Protein AF-A0A699YWF4-F1 (afdb_monomer)

Mean predicted aligned error: 13.63 Å

Nearest PDB structures (foldseek):
  6ch2-assembly2_E  TM=2.702E-01  e=3.976E+00  Salmonella enterica subsp. enterica serovar Typhimurium str. LT2

Secondary structure (DSSP, 8-state):
-----HHHHHHHHHHHHHHHHHHHHHHHHHHHHHHHHHHHHHIIIIIHHHHHHHHHHHHHHHHHHTT-TTTTT-HHHHHHHHH-TT-HHHH---HHHHHHHHHHHHHHHHHHHHHHHHHHHHHHHHHHHHHHTTGGGGT---SSS---STTTTHHHHTTSSS---SS---

Radius of gyration: 25.81 Å; Cα contacts (8 Å, |Δi|>4): 89; chains: 1; bounding box: 52×41×84 Å

Solvent-accessible surface area (backbone atoms only — not comparable to full-atom values): 9844 Å² total; per-residue (Å²): 132,84,79,74,57,64,66,59,57,54,51,49,55,50,48,51,53,53,50,52,49,50,52,50,52,54,49,54,51,50,25,49,54,45,19,52,54,47,40,52,53,51,37,74,73,47,49,54,61,53,22,46,48,50,18,50,54,52,43,53,49,54,32,62,79,66,72,37,45,74,66,42,67,34,69,67,38,61,55,49,38,71,78,45,75,81,48,41,80,81,56,33,83,35,68,69,58,36,54,48,48,51,51,43,31,52,50,32,42,52,56,48,50,54,53,46,47,54,51,27,46,52,52,17,47,52,52,44,51,45,47,74,68,68,52,48,88,77,62,83,74,67,93,86,62,79,92,79,75,72,75,68,62,63,61,66,64,60,65,78,78,70,80,91,75,92,82,79,82,135

Organism: Haematococcus lacustris (NCBI:txid44745)

Foldseek 3Di:
DDPPDPVVVVVVVVVVVVVVVVLVVVLVVQLVVQLVVQLVVVCVPPLLLVLLLVLLVVLVVVCVVVVVQVQQVHPVLSVVCNVPVPCLVVSGPDPVSSVSSVVSSVVSSVVSSVVSSVVSSVVSNVVSVCVVVVVCVPPPPDPPDDDDPPPPPVVVPVVVPDDPPPPDDD

pLDDT: mean 77.03, std 21.23, range [34.75, 97.69]

Sequence (170 aa):
MPLLDRDSVYNFNRLQSAITELANSGYMESVKQLRETLLIQEWDMSNRHLAKRRAIAMFERYVAERDLVREVGGFAVLSALYEEPEALEELLPNDRMRMLCRSMTEECLNERRMQLYNSCNATAKEMATLTSSGMAGRVMQPLKQGVIGFALRGWGVLKSTFLPWAKFLP

Structure (mmCIF, N/CA/C/O backbone):
data_AF-A0A699YWF4-F1
#
_entry.id   AF-A0A699YWF4-F1
#
loop_
_atom_site.group_PDB
_atom_site.id
_atom_site.type_symbol
_atom_site.label_atom_id
_atom_site.label_alt_id
_atom_site.label_comp_id
_atom_site.label_asym_id
_atom_site.label_entity_id
_atom_site.label_seq_id
_atom_site.pdbx_PDB_ins_code
_atom_site.Cartn_x
_atom_site.Cartn_y
_atom_site.Cartn_z
_atom_site.occupancy
_atom_site.B_iso_or_equiv
_atom_site.auth_seq_id
_atom_site.auth_comp_id
_atom_site.auth_asym_id
_atom_site.auth_atom_id
_atom_site.pdbx_PDB_model_num
ATOM 1 N N . MET A 1 1 ? 31.688 18.352 -60.690 1.00 50.91 1 MET A N 1
ATOM 2 C CA . MET A 1 1 ? 31.122 18.332 -59.325 1.00 50.91 1 MET A CA 1
ATOM 3 C C . MET A 1 1 ? 30.159 17.164 -59.250 1.00 50.91 1 MET A C 1
ATOM 5 O O . MET A 1 1 ? 29.180 17.202 -59.987 1.00 50.91 1 MET A O 1
ATOM 9 N N . PRO A 1 2 ? 30.447 16.105 -58.479 1.00 50.03 2 PRO A N 1
ATOM 10 C CA . PRO A 1 2 ? 29.506 15.006 -58.357 1.00 50.03 2 PRO A CA 1
ATOM 11 C C . PRO A 1 2 ? 28.302 15.508 -57.556 1.00 50.03 2 PRO A C 1
ATOM 13 O O . PRO A 1 2 ? 28.459 16.073 -56.473 1.00 50.03 2 PRO A O 1
ATOM 16 N N . LEU A 1 3 ? 27.110 15.359 -58.134 1.00 54.66 3 LEU A N 1
ATOM 17 C CA . LEU A 1 3 ? 25.838 15.516 -57.442 1.00 54.66 3 LEU A CA 1
ATOM 18 C C . LEU A 1 3 ? 25.808 14.437 -56.361 1.00 54.66 3 LEU A C 1
ATOM 20 O O . LEU A 1 3 ? 25.513 13.282 -56.650 1.00 54.66 3 LEU A O 1
ATOM 24 N N . LEU A 1 4 ? 26.214 14.798 -55.141 1.00 56.34 4 LEU A N 1
ATOM 25 C CA . LEU A 1 4 ? 26.005 13.949 -53.979 1.00 56.34 4 LEU A CA 1
ATOM 26 C C . LEU A 1 4 ? 24.505 13.693 -53.889 1.00 56.34 4 LEU A C 1
ATOM 28 O O . LEU A 1 4 ? 23.699 14.606 -53.706 1.00 56.34 4 LEU A O 1
ATOM 32 N N . ASP A 1 5 ? 24.198 12.433 -54.139 1.00 58.47 5 ASP A N 1
ATOM 33 C CA . ASP A 1 5 ? 22.901 11.815 -54.281 1.00 58.47 5 ASP A CA 1
ATOM 34 C C . ASP A 1 5 ? 21.995 12.218 -53.109 1.00 58.47 5 ASP A C 1
ATOM 36 O O . ASP A 1 5 ? 22.132 11.706 -51.995 1.00 58.47 5 ASP A O 1
ATOM 40 N N . ARG A 1 6 ? 21.119 13.212 -53.322 1.00 56.22 6 ARG A N 1
ATOM 41 C CA . ARG A 1 6 ? 20.211 13.739 -52.284 1.00 56.22 6 ARG A CA 1
ATOM 42 C C . ARG A 1 6 ? 19.344 12.626 -51.692 1.00 56.22 6 ARG A C 1
ATOM 44 O O . ARG A 1 6 ? 19.020 12.677 -50.505 1.00 56.22 6 ARG A O 1
ATOM 51 N N . ASP A 1 7 ? 19.058 11.600 -52.484 1.00 58.66 7 ASP A N 1
ATOM 52 C CA . ASP A 1 7 ? 18.281 10.437 -52.076 1.00 58.66 7 ASP A CA 1
ATOM 53 C C . ASP A 1 7 ? 19.037 9.584 -51.041 1.00 58.66 7 ASP A C 1
ATOM 55 O O . ASP A 1 7 ? 18.427 9.055 -50.110 1.00 58.66 7 ASP A O 1
ATOM 59 N N . SER A 1 8 ? 20.373 9.529 -51.100 1.00 60.50 8 SER A N 1
ATOM 60 C CA . SER A 1 8 ? 21.198 8.819 -50.108 1.00 60.50 8 SER A CA 1
ATOM 61 C C . SER A 1 8 ? 21.149 9.468 -48.715 1.00 60.50 8 SER A C 1
ATOM 63 O O . SER A 1 8 ? 21.047 8.769 -47.705 1.00 60.50 8 SER A O 1
ATOM 65 N N . VAL A 1 9 ? 21.130 10.805 -48.650 1.00 61.88 9 VAL A N 1
ATOM 66 C CA . VAL A 1 9 ? 21.054 11.569 -47.392 1.00 61.88 9 VAL A CA 1
ATOM 67 C C . VAL A 1 9 ? 19.662 11.446 -46.762 1.00 61.88 9 VAL A C 1
ATOM 69 O O . VAL A 1 9 ? 19.542 11.246 -45.552 1.00 61.88 9 VAL A O 1
ATOM 72 N N . TYR A 1 10 ? 18.598 11.494 -47.572 1.00 65.00 10 TYR A N 1
ATOM 73 C CA . TYR A 1 10 ? 17.225 11.264 -47.103 1.00 65.00 10 TYR A CA 1
ATOM 74 C C . TYR A 1 10 ? 17.010 9.835 -46.583 1.00 65.00 10 TYR A C 1
ATOM 76 O O . TYR A 1 10 ? 16.372 9.648 -45.542 1.00 65.00 10 TYR A O 1
ATOM 84 N N . ASN A 1 11 ? 17.568 8.833 -47.266 1.00 66.69 11 ASN A N 1
ATOM 85 C CA . ASN A 1 11 ? 17.480 7.435 -46.846 1.00 66.69 11 ASN A CA 1
ATOM 86 C C . ASN A 1 11 ? 18.264 7.163 -45.554 1.00 66.69 11 ASN A C 1
ATOM 88 O O . ASN A 1 11 ? 17.773 6.435 -44.692 1.00 66.69 11 ASN A O 1
ATOM 92 N N . PHE A 1 12 ? 19.424 7.799 -45.368 1.00 68.44 12 PHE A N 1
ATOM 93 C CA . PHE A 1 12 ? 20.198 7.696 -44.130 1.00 68.44 12 PHE A CA 1
ATOM 94 C C . PHE A 1 12 ? 19.463 8.310 -42.931 1.00 68.44 12 PHE A C 1
ATOM 96 O O . PHE A 1 12 ? 19.362 7.673 -41.885 1.00 68.44 12 PHE A O 1
ATOM 103 N N . ASN A 1 13 ? 18.858 9.491 -43.097 1.00 69.88 13 ASN A N 1
ATOM 104 C CA . ASN A 1 13 ? 18.078 10.135 -42.034 1.00 69.88 13 ASN A CA 1
ATOM 105 C C . ASN A 1 13 ? 16.839 9.312 -41.633 1.00 69.88 13 ASN A C 1
ATOM 107 O O . ASN A 1 13 ? 16.511 9.222 -40.450 1.00 69.88 13 ASN A O 1
ATOM 111 N N . ARG A 1 14 ? 16.167 8.661 -42.595 1.00 65.19 14 ARG A N 1
ATOM 112 C CA . ARG A 1 14 ? 15.056 7.735 -42.305 1.00 65.19 14 ARG A CA 1
ATOM 113 C C . ARG A 1 14 ? 15.513 6.488 -41.555 1.00 65.19 14 ARG A C 1
ATOM 115 O O . ARG A 1 14 ? 14.851 6.087 -40.602 1.00 65.19 14 ARG A O 1
ATOM 122 N N . LEU A 1 15 ? 16.638 5.900 -41.956 1.00 61.78 15 LEU A N 1
ATOM 123 C CA . LEU A 1 15 ? 17.235 4.751 -41.271 1.00 61.78 15 LEU A CA 1
ATOM 124 C C . LEU A 1 15 ? 17.638 5.098 -39.839 1.00 61.78 15 LEU A C 1
ATOM 126 O O . LEU A 1 15 ? 17.304 4.357 -38.921 1.00 61.78 15 LEU A O 1
ATOM 130 N N . GLN A 1 16 ? 18.290 6.243 -39.636 1.00 63.62 16 GLN A N 1
ATOM 131 C CA . GLN A 1 16 ? 18.624 6.731 -38.301 1.00 63.62 16 GLN A CA 1
ATOM 132 C C . GLN A 1 16 ? 17.369 6.919 -37.446 1.00 63.62 16 GLN A C 1
ATOM 134 O O . GLN A 1 16 ? 17.326 6.405 -36.334 1.00 63.62 16 GLN A O 1
ATOM 139 N N . SER A 1 17 ? 16.325 7.560 -37.982 1.00 68.25 17 SER A N 1
ATOM 140 C CA . SER A 1 17 ? 15.053 7.735 -37.271 1.00 68.25 17 SER A CA 1
ATOM 141 C C . SER A 1 17 ? 14.414 6.399 -36.883 1.00 68.25 17 SER A C 1
ATOM 143 O O . SER A 1 17 ? 14.012 6.237 -35.735 1.00 68.25 17 SER A O 1
ATOM 145 N N . ALA A 1 18 ? 14.363 5.426 -37.797 1.00 57.94 18 ALA A N 1
ATOM 146 C CA . ALA A 1 18 ? 13.779 4.108 -37.541 1.00 57.94 18 ALA A CA 1
ATOM 147 C C . ALA A 1 18 ? 14.595 3.286 -36.528 1.00 57.94 18 ALA A C 1
ATOM 149 O O . ALA A 1 18 ? 14.030 2.597 -35.681 1.00 57.94 18 ALA A O 1
ATOM 150 N N . ILE A 1 19 ? 15.928 3.376 -36.575 1.00 58.59 19 ILE A N 1
ATOM 151 C CA . ILE A 1 19 ? 16.818 2.716 -35.611 1.00 58.59 19 ILE A CA 1
ATOM 152 C C . ILE A 1 19 ? 16.668 3.349 -34.224 1.00 58.59 19 ILE A C 1
ATOM 154 O O . ILE A 1 19 ? 16.583 2.629 -33.231 1.00 58.59 19 ILE A O 1
ATOM 158 N N . THR A 1 20 ? 16.604 4.680 -34.139 1.00 69.88 20 THR A N 1
ATOM 159 C CA . THR A 1 20 ? 16.355 5.388 -32.877 1.00 69.88 20 THR A CA 1
ATOM 160 C C . THR A 1 20 ? 14.975 5.053 -32.316 1.00 69.88 20 THR A C 1
ATOM 162 O O . THR A 1 20 ? 14.847 4.81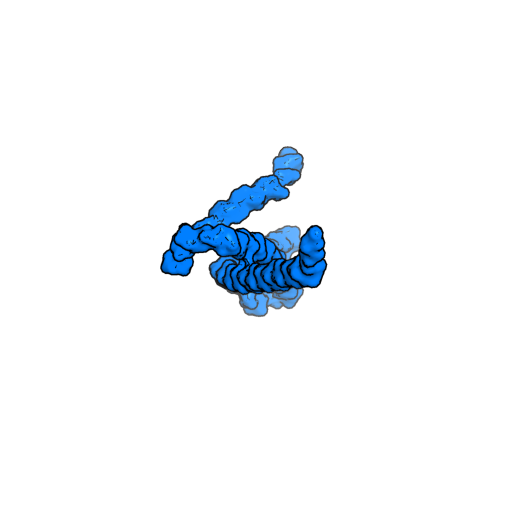5 -31.119 1.00 69.88 20 THR A O 1
ATOM 165 N N . GLU A 1 21 ? 13.950 4.968 -33.162 1.00 68.12 21 GLU A N 1
ATOM 166 C CA . GLU A 1 21 ? 12.600 4.570 -32.762 1.00 68.12 21 GLU A CA 1
ATOM 167 C C . GLU A 1 21 ? 12.560 3.126 -32.241 1.00 68.12 21 GLU A C 1
ATOM 169 O O . GLU A 1 21 ? 12.022 2.876 -31.162 1.00 68.12 21 GLU A O 1
ATOM 174 N N . LEU A 1 22 ? 13.213 2.189 -32.934 1.00 59.94 22 LEU A N 1
ATOM 175 C CA . LEU A 1 22 ? 13.321 0.796 -32.503 1.00 59.94 22 LEU A CA 1
ATOM 176 C C . LEU A 1 22 ? 14.084 0.675 -31.175 1.00 59.94 22 LEU A C 1
ATOM 178 O O . LEU A 1 22 ? 13.613 0.008 -30.255 1.00 59.94 22 LEU A O 1
ATOM 182 N N . ALA A 1 23 ? 15.220 1.359 -31.034 1.00 66.19 23 ALA A N 1
ATOM 183 C CA . ALA A 1 23 ? 15.995 1.374 -29.795 1.00 66.19 23 ALA A CA 1
ATOM 184 C C . ALA A 1 23 ? 15.191 1.967 -28.625 1.00 66.19 23 ALA A C 1
ATOM 186 O O . ALA A 1 23 ? 15.191 1.409 -27.527 1.00 66.19 23 ALA A O 1
ATOM 187 N N . ASN A 1 24 ? 14.443 3.045 -28.873 1.00 75.44 24 ASN A N 1
ATOM 188 C CA . ASN A 1 24 ? 13.564 3.658 -27.881 1.00 75.44 24 ASN A CA 1
ATOM 189 C C . ASN A 1 24 ? 12.391 2.741 -27.507 1.00 75.44 24 ASN A C 1
ATOM 191 O O . ASN A 1 24 ? 12.051 2.648 -26.327 1.00 75.44 24 ASN A O 1
ATOM 195 N N . SER A 1 25 ? 11.805 2.022 -28.470 1.00 77.81 25 SER A N 1
ATOM 196 C CA . SER A 1 25 ? 10.740 1.048 -28.198 1.00 77.81 25 SER A CA 1
ATOM 197 C C . SER A 1 25 ? 11.237 -0.125 -27.348 1.00 77.81 25 SER A C 1
ATOM 199 O O . SER A 1 25 ? 10.585 -0.492 -26.371 1.00 77.81 25 SER A O 1
ATOM 201 N N . GLY A 1 26 ? 12.436 -0.644 -27.640 1.00 81.88 26 GLY A N 1
ATOM 202 C CA . GLY A 1 26 ? 13.062 -1.713 -26.862 1.00 81.88 26 GLY A CA 1
ATOM 203 C C . GLY A 1 26 ? 13.425 -1.257 -25.449 1.00 81.88 26 GLY A C 1
ATOM 204 O O . GLY A 1 26 ? 13.176 -1.970 -24.478 1.00 81.88 26 GLY A O 1
ATOM 205 N N . TYR A 1 27 ? 13.942 -0.033 -25.315 1.00 83.56 27 TYR A N 1
ATOM 206 C CA . TYR A 1 27 ? 14.223 0.578 -24.018 1.00 83.56 27 TYR A CA 1
ATOM 207 C C . TYR A 1 27 ? 12.950 0.722 -23.173 1.00 83.56 27 TYR A C 1
ATOM 209 O O . TYR A 1 27 ? 12.919 0.257 -22.034 1.00 83.56 27 TYR A O 1
ATOM 217 N N . MET A 1 28 ? 11.885 1.312 -23.718 1.00 86.81 28 MET A N 1
ATOM 218 C CA . MET A 1 28 ? 10.642 1.539 -22.972 1.00 86.81 28 MET A CA 1
ATOM 219 C C . MET A 1 28 ? 9.974 0.233 -22.537 1.00 86.81 28 MET A C 1
ATOM 221 O O . MET A 1 28 ? 9.486 0.146 -21.407 1.00 86.81 28 MET A O 1
ATOM 225 N N . GLU A 1 29 ? 10.003 -0.790 -23.390 1.00 86.88 29 GLU A N 1
ATOM 226 C CA . GLU A 1 29 ? 9.497 -2.118 -23.046 1.00 86.88 29 GLU A CA 1
ATOM 227 C C . GLU A 1 29 ? 10.346 -2.772 -21.943 1.00 86.88 29 GLU A C 1
ATOM 229 O O . GLU A 1 29 ? 9.802 -3.293 -20.969 1.00 86.88 29 GLU A O 1
ATOM 234 N N . SER A 1 30 ? 11.678 -2.649 -22.008 1.00 82.75 30 SER A N 1
ATOM 235 C CA . SER A 1 30 ? 12.571 -3.164 -20.960 1.00 82.75 30 SER A CA 1
ATOM 236 C C . SER A 1 30 ? 12.335 -2.492 -19.598 1.00 82.75 30 SER A C 1
ATOM 238 O O . SER A 1 30 ? 12.254 -3.168 -18.571 1.00 82.75 30 SER A O 1
ATOM 240 N N . VAL A 1 31 ? 12.131 -1.168 -19.577 1.00 88.69 31 VAL A N 1
ATOM 241 C CA . VAL A 1 31 ? 11.804 -0.410 -18.359 1.00 88.69 31 VAL A CA 1
ATOM 242 C C . VAL A 1 31 ? 10.466 -0.865 -17.784 1.00 88.69 31 VAL A C 1
ATOM 244 O O . VAL A 1 31 ? 10.338 -1.025 -16.570 1.00 88.69 31 VAL A O 1
ATOM 247 N N . LYS A 1 32 ? 9.463 -1.083 -18.640 1.00 90.75 32 LYS A N 1
ATOM 248 C CA . LYS A 1 32 ? 8.142 -1.552 -18.218 1.00 90.75 32 LYS A CA 1
ATOM 249 C C . LYS A 1 32 ? 8.229 -2.923 -17.542 1.00 90.75 32 LYS A C 1
ATOM 251 O O . LYS A 1 32 ? 7.741 -3.057 -16.421 1.00 90.75 32 LYS A O 1
ATOM 256 N N . GLN A 1 33 ? 8.897 -3.890 -18.171 1.00 87.81 33 GLN A N 1
ATOM 257 C CA . GLN A 1 33 ? 9.045 -5.251 -17.639 1.00 87.81 33 GLN A CA 1
ATOM 258 C C . GLN A 1 33 ? 9.824 -5.280 -16.316 1.00 87.81 33 GLN A C 1
ATOM 260 O O . GLN A 1 33 ? 9.408 -5.939 -15.358 1.00 87.81 33 GLN A O 1
ATOM 265 N N . LEU A 1 34 ? 10.923 -4.519 -16.228 1.00 87.50 34 LEU A N 1
ATOM 266 C CA . LEU A 1 34 ? 11.699 -4.382 -14.991 1.00 87.50 34 LEU A CA 1
ATOM 267 C C . LEU A 1 34 ? 10.855 -3.777 -13.868 1.00 87.5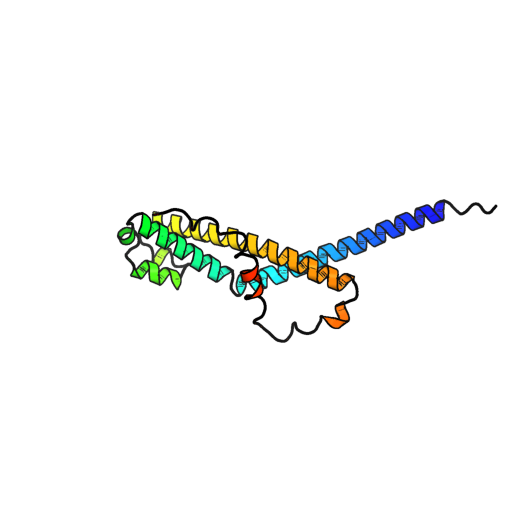0 34 LEU A C 1
ATOM 269 O O . LEU A 1 34 ? 10.846 -4.297 -12.754 1.00 87.50 34 LEU A O 1
ATOM 273 N N . ARG A 1 35 ? 10.103 -2.710 -14.158 1.00 93.50 35 ARG A N 1
ATOM 274 C CA . ARG A 1 35 ? 9.225 -2.070 -13.175 1.00 93.50 35 ARG A CA 1
ATOM 275 C C . ARG A 1 35 ? 8.147 -3.022 -12.673 1.00 93.50 35 ARG A C 1
ATOM 277 O O . ARG A 1 35 ? 7.916 -3.058 -11.472 1.00 93.50 35 ARG A O 1
ATOM 284 N N . GLU A 1 36 ? 7.474 -3.749 -13.562 1.00 92.75 36 GLU A N 1
ATOM 285 C CA . GLU A 1 36 ? 6.413 -4.693 -13.184 1.00 92.75 36 GLU A CA 1
ATOM 286 C C . GLU A 1 36 ? 6.958 -5.812 -12.292 1.00 92.75 36 GLU A C 1
ATOM 288 O O . GLU A 1 36 ? 6.375 -6.104 -11.249 1.00 92.75 36 GLU A O 1
ATOM 293 N N . THR A 1 37 ? 8.128 -6.355 -12.637 1.00 89.75 37 THR A N 1
ATOM 294 C CA . THR A 1 37 ? 8.802 -7.385 -11.835 1.00 89.75 37 THR A CA 1
ATOM 295 C C . THR A 1 37 ? 9.178 -6.863 -10.447 1.00 89.75 37 THR A C 1
ATOM 297 O O . THR A 1 37 ? 8.842 -7.490 -9.443 1.00 89.75 37 THR A O 1
ATOM 300 N N . LEU A 1 38 ? 9.828 -5.694 -10.378 1.00 89.25 38 LEU A N 1
ATOM 301 C CA . LEU A 1 38 ? 10.206 -5.060 -9.111 1.00 89.25 38 LEU A CA 1
ATOM 302 C C . LEU A 1 38 ? 8.979 -4.730 -8.259 1.00 89.25 38 LEU A C 1
ATOM 304 O O . LEU A 1 38 ? 8.994 -4.951 -7.053 1.00 89.25 38 LEU A O 1
ATOM 308 N N . LEU A 1 39 ? 7.913 -4.224 -8.882 1.00 92.00 39 LEU A N 1
ATOM 309 C CA . LEU A 1 39 ? 6.687 -3.858 -8.187 1.00 92.00 39 LEU A CA 1
ATOM 310 C C . LEU A 1 39 ? 6.042 -5.073 -7.521 1.00 92.00 39 LEU A C 1
ATOM 312 O O . LEU A 1 39 ? 5.677 -4.976 -6.357 1.00 92.00 39 LEU A O 1
ATOM 316 N N . ILE A 1 40 ? 5.911 -6.196 -8.235 1.00 92.38 40 ILE A N 1
ATOM 317 C CA . ILE A 1 40 ? 5.334 -7.431 -7.683 1.00 92.38 40 ILE A CA 1
ATOM 318 C C . ILE A 1 40 ? 6.185 -7.928 -6.510 1.00 92.38 40 ILE A C 1
ATOM 320 O O . ILE A 1 40 ? 5.666 -8.140 -5.416 1.00 92.38 40 ILE A O 1
ATOM 324 N N . GLN A 1 41 ? 7.502 -8.036 -6.710 1.00 91.25 41 GLN A N 1
ATOM 325 C CA . GLN A 1 41 ? 8.420 -8.539 -5.686 1.00 91.25 41 GLN A CA 1
ATOM 326 C C . GLN A 1 41 ? 8.408 -7.677 -4.419 1.00 91.25 41 GLN A C 1
ATOM 328 O O . GLN A 1 41 ? 8.216 -8.186 -3.317 1.00 91.25 41 GLN A O 1
ATOM 333 N N . GLU A 1 42 ? 8.580 -6.364 -4.557 1.00 90.25 42 GLU A N 1
ATOM 334 C CA . GLU A 1 42 ? 8.624 -5.454 -3.411 1.00 90.25 42 GLU A CA 1
ATOM 335 C C . GLU A 1 42 ? 7.264 -5.336 -2.712 1.00 90.25 42 GLU A C 1
ATOM 337 O O . GLU A 1 42 ? 7.198 -5.181 -1.484 1.00 90.25 42 GLU A O 1
ATOM 342 N N . TRP A 1 43 ? 6.167 -5.407 -3.471 1.00 93.94 43 TRP A N 1
ATOM 343 C CA . TRP A 1 43 ? 4.820 -5.344 -2.917 1.00 93.94 43 TRP A CA 1
ATOM 344 C C . TRP A 1 43 ? 4.528 -6.537 -2.010 1.00 93.94 43 TRP A C 1
ATOM 346 O O . TRP A 1 43 ? 4.127 -6.336 -0.858 1.00 93.94 43 TRP A O 1
ATOM 356 N N . ASP A 1 44 ? 4.788 -7.746 -2.506 1.00 89.75 44 ASP A N 1
ATOM 357 C CA . ASP A 1 44 ? 4.455 -8.989 -1.811 1.00 89.75 44 ASP A CA 1
ATOM 358 C C . ASP A 1 44 ? 5.406 -9.286 -0.644 1.00 89.75 44 ASP A C 1
ATOM 360 O O . ASP A 1 44 ? 4.981 -9.844 0.364 1.00 89.75 44 ASP A O 1
ATOM 364 N N . MET A 1 45 ? 6.669 -8.854 -0.721 1.00 87.62 45 MET A N 1
ATOM 365 C CA . MET A 1 45 ? 7.660 -9.145 0.322 1.00 87.62 45 MET A CA 1
ATOM 366 C C . MET A 1 45 ? 7.440 -8.379 1.630 1.00 87.62 45 MET A C 1
ATOM 368 O O . MET A 1 45 ? 7.683 -8.913 2.709 1.00 87.62 45 MET A O 1
ATOM 372 N N . SER A 1 46 ? 7.059 -7.101 1.570 1.00 88.69 46 SER A N 1
ATOM 373 C CA . SER A 1 46 ? 6.993 -6.280 2.791 1.00 88.69 46 SER A CA 1
ATOM 374 C C . SER A 1 46 ? 6.011 -5.121 2.719 1.00 88.69 46 SER A C 1
ATOM 376 O O . SER A 1 46 ? 5.338 -4.813 3.707 1.00 88.69 46 SER A O 1
ATOM 378 N N . ASN A 1 47 ? 5.890 -4.474 1.560 1.00 91.94 47 ASN A N 1
ATOM 379 C CA . ASN A 1 47 ? 5.158 -3.217 1.457 1.00 91.94 47 ASN A CA 1
ATOM 380 C C . ASN A 1 47 ? 3.658 -3.388 1.715 1.00 91.94 47 ASN A C 1
ATOM 382 O O . ASN A 1 47 ? 3.069 -2.532 2.377 1.00 91.94 47 ASN A O 1
ATOM 386 N N . ARG A 1 48 ? 3.058 -4.507 1.286 1.00 94.00 48 ARG A N 1
ATOM 387 C CA . ARG A 1 48 ? 1.654 -4.821 1.585 1.00 94.00 48 ARG A CA 1
ATOM 388 C C . ARG A 1 48 ? 1.404 -4.945 3.091 1.00 94.00 48 ARG A C 1
ATOM 390 O O . ARG A 1 48 ? 0.445 -4.370 3.601 1.00 94.00 48 ARG A O 1
ATOM 397 N N . HIS A 1 49 ? 2.269 -5.656 3.816 1.00 93.56 49 HIS A N 1
ATOM 398 C CA . HIS A 1 49 ? 2.137 -5.836 5.267 1.00 93.56 49 HIS A CA 1
ATOM 399 C C . HIS A 1 49 ? 2.344 -4.523 6.032 1.00 93.56 49 HIS A C 1
ATOM 401 O O . HIS A 1 49 ? 1.579 -4.213 6.946 1.00 93.56 49 HIS A O 1
ATOM 407 N N . LEU A 1 50 ? 3.329 -3.716 5.629 1.00 94.31 50 LEU A N 1
ATOM 408 C CA . LEU A 1 50 ? 3.577 -2.401 6.225 1.00 94.31 50 LEU A CA 1
ATOM 409 C C . LEU A 1 50 ? 2.402 -1.440 6.013 1.00 94.31 50 LEU A C 1
ATOM 411 O O . LEU A 1 50 ? 2.016 -0.737 6.946 1.00 94.31 50 LEU A O 1
ATOM 415 N N . ALA A 1 51 ? 1.811 -1.431 4.816 1.00 96.50 51 ALA A N 1
ATOM 416 C CA . ALA A 1 51 ? 0.637 -0.616 4.517 1.00 96.50 51 ALA A CA 1
ATOM 417 C C . ALA A 1 51 ? -0.564 -1.005 5.392 1.00 96.50 51 ALA A C 1
ATOM 419 O O . ALA A 1 51 ? -1.203 -0.131 5.974 1.00 96.50 51 ALA A O 1
ATOM 420 N N . LYS A 1 52 ? -0.821 -2.310 5.558 1.00 95.56 52 LYS A N 1
ATOM 421 C CA . LYS A 1 52 ? -1.882 -2.814 6.444 1.00 95.56 52 LYS A CA 1
ATOM 422 C C . LYS A 1 52 ? -1.662 -2.407 7.902 1.00 95.56 52 LYS A C 1
ATOM 424 O O . LYS A 1 52 ? -2.574 -1.883 8.532 1.00 95.56 52 LYS A O 1
ATOM 429 N N . ARG A 1 53 ? -0.445 -2.579 8.429 1.00 95.62 53 ARG A N 1
ATOM 430 C CA . ARG A 1 53 ? -0.117 -2.171 9.807 1.00 95.62 53 ARG A CA 1
ATOM 431 C C . ARG A 1 53 ? -0.255 -0.667 10.019 1.00 95.62 53 ARG A C 1
ATOM 433 O O . ARG A 1 53 ? -0.762 -0.244 11.051 1.00 95.62 53 ARG A O 1
ATOM 440 N N . ARG A 1 54 ? 0.146 0.144 9.034 1.00 96.69 54 ARG A N 1
ATOM 441 C CA . ARG A 1 54 ? -0.069 1.596 9.071 1.00 96.69 54 ARG A CA 1
ATOM 442 C C . ARG A 1 54 ? -1.556 1.943 9.105 1.00 96.69 54 ARG A C 1
ATOM 444 O O . ARG A 1 54 ? -1.936 2.811 9.884 1.00 96.69 54 ARG A O 1
ATOM 451 N N . ALA A 1 55 ? -2.383 1.265 8.311 1.00 97.38 55 ALA A N 1
ATOM 452 C CA . ALA A 1 55 ? -3.826 1.483 8.322 1.00 97.38 55 ALA A CA 1
ATOM 453 C C . ALA A 1 55 ? -4.440 1.203 9.696 1.00 97.38 55 ALA A C 1
ATOM 455 O O . ALA A 1 55 ? -5.226 2.007 10.190 1.00 97.38 55 ALA A O 1
ATOM 456 N N . ILE A 1 56 ? -4.032 0.108 10.342 1.00 96.88 56 ILE A N 1
ATOM 457 C CA . ILE A 1 56 ? -4.511 -0.237 11.684 1.00 96.88 56 ILE A CA 1
ATOM 458 C C . ILE A 1 56 ? -4.049 0.794 12.709 1.00 96.88 56 ILE A C 1
ATOM 460 O O . ILE A 1 56 ? -4.863 1.234 13.508 1.00 96.88 56 ILE A O 1
ATOM 464 N N . ALA A 1 57 ? -2.803 1.265 12.636 1.00 97.25 57 ALA A N 1
ATOM 465 C CA . ALA A 1 57 ? -2.327 2.335 13.512 1.00 97.25 57 ALA A CA 1
ATOM 466 C C . ALA A 1 57 ? -3.113 3.644 13.330 1.00 97.25 57 ALA A C 1
ATOM 468 O O . ALA A 1 57 ? -3.404 4.345 14.299 1.00 97.25 57 ALA A O 1
ATOM 469 N N . MET A 1 58 ? -3.496 3.979 12.094 1.00 97.38 58 MET A N 1
ATOM 470 C CA . MET A 1 58 ? -4.355 5.136 11.830 1.00 97.38 58 MET A CA 1
ATOM 471 C C . MET A 1 58 ? -5.775 4.929 12.370 1.00 97.38 58 MET A C 1
ATOM 473 O O . MET A 1 58 ? -6.351 5.859 12.933 1.00 97.38 58 MET A O 1
ATOM 477 N N . PHE A 1 59 ? -6.324 3.723 12.232 1.00 96.94 59 PHE A N 1
ATOM 478 C CA . PHE A 1 59 ? -7.629 3.366 12.779 1.00 96.94 59 PHE A CA 1
ATOM 479 C C . PHE A 1 59 ? -7.634 3.389 14.315 1.00 96.94 59 PHE A C 1
ATOM 481 O O . PHE A 1 59 ? -8.503 4.015 14.913 1.00 96.94 59 PHE A O 1
ATOM 488 N N . GLU A 1 60 ? -6.633 2.793 14.962 1.00 96.50 60 GLU A N 1
ATOM 489 C CA . GLU A 1 60 ? -6.440 2.834 16.415 1.00 96.50 60 GLU A CA 1
ATOM 490 C C . GLU A 1 60 ? -6.368 4.278 16.918 1.00 96.50 60 GLU A C 1
ATOM 492 O O . GLU A 1 60 ? -7.064 4.644 17.866 1.00 96.50 60 GLU A O 1
ATOM 497 N N . ARG A 1 61 ? -5.592 5.126 16.235 1.00 96.88 61 ARG A N 1
ATOM 498 C CA . ARG A 1 61 ? -5.511 6.552 16.548 1.00 96.88 61 ARG A CA 1
ATOM 499 C C . ARG A 1 61 ? -6.873 7.238 16.442 1.00 96.88 61 ARG A C 1
ATOM 501 O O . ARG A 1 61 ? -7.241 7.975 17.351 1.00 96.88 61 ARG A O 1
ATOM 508 N N . TYR A 1 62 ? -7.630 6.983 15.376 1.00 96.56 62 TYR A N 1
ATOM 509 C CA . TYR A 1 62 ? -8.978 7.533 15.206 1.00 96.56 62 TYR A CA 1
ATOM 510 C C . TYR A 1 62 ? -9.917 7.116 16.348 1.00 96.56 62 TYR A C 1
ATOM 512 O O . TYR A 1 62 ? -10.674 7.936 16.869 1.00 96.56 62 TYR A O 1
ATOM 520 N N . VAL A 1 63 ? -9.859 5.844 16.749 1.00 95.69 63 VAL A N 1
ATOM 521 C CA . VAL A 1 63 ? -10.667 5.287 17.842 1.00 95.69 63 VAL A CA 1
ATOM 522 C C . VAL A 1 63 ? -10.291 5.927 19.178 1.00 95.69 63 VAL A C 1
ATOM 524 O O . VAL A 1 63 ? -11.183 6.282 19.948 1.00 95.69 63 VAL A O 1
ATOM 527 N N . ALA A 1 64 ? -8.995 6.115 19.435 1.00 94.94 64 ALA A N 1
ATOM 528 C CA . ALA A 1 64 ? -8.493 6.757 20.645 1.00 94.94 64 ALA A CA 1
ATOM 529 C C . ALA A 1 64 ? -8.874 8.246 20.716 1.00 94.94 64 ALA A C 1
ATOM 531 O O . ALA A 1 64 ? -9.350 8.709 21.748 1.00 94.94 64 ALA A O 1
ATOM 532 N N . GLU A 1 65 ? -8.727 8.990 19.616 1.00 97.00 65 GLU A N 1
ATOM 533 C CA . GLU A 1 65 ? -9.054 10.423 19.549 1.00 97.00 65 GLU A CA 1
ATOM 534 C C . GLU A 1 65 ? -10.551 10.710 19.755 1.00 97.00 65 GLU A C 1
ATOM 536 O O . GLU A 1 65 ? -10.917 11.810 20.169 1.00 97.00 65 GLU A O 1
ATOM 541 N N . ARG A 1 66 ? -11.423 9.735 19.471 1.00 96.12 66 ARG A N 1
ATOM 542 C CA . ARG A 1 66 ? -12.885 9.874 19.575 1.00 96.12 66 ARG A CA 1
ATOM 543 C C . ARG A 1 66 ? -13.516 9.113 20.741 1.00 96.12 66 ARG A C 1
ATOM 545 O O . ARG A 1 66 ? -14.739 9.085 20.830 1.00 96.12 66 ARG A O 1
ATOM 552 N N . ASP A 1 67 ? -12.705 8.503 21.600 1.00 94.31 67 ASP A N 1
ATOM 553 C CA . ASP A 1 67 ? -13.152 7.673 22.728 1.00 94.31 67 ASP A CA 1
ATOM 554 C C . ASP A 1 67 ? -14.112 6.529 22.318 1.00 94.31 67 ASP A C 1
ATOM 556 O O . ASP A 1 67 ? -15.081 6.195 22.998 1.00 94.31 67 ASP A O 1
ATOM 560 N N . LEU A 1 68 ? -13.839 5.894 21.171 1.00 94.19 68 LEU A N 1
ATOM 561 C CA . LEU A 1 68 ? -14.688 4.843 20.582 1.00 94.19 68 LEU A CA 1
ATOM 562 C C . LEU A 1 68 ? -14.242 3.423 20.964 1.00 94.19 68 LEU A C 1
ATOM 564 O O . LEU A 1 68 ? -14.695 2.442 20.376 1.00 94.19 68 LEU A O 1
ATOM 568 N N . VAL A 1 69 ? -13.352 3.281 21.952 1.00 92.62 69 VAL A N 1
ATOM 569 C CA . VAL A 1 69 ? -12.740 1.991 22.330 1.00 92.62 69 VAL A CA 1
ATOM 570 C C . VAL A 1 69 ? -13.800 0.940 22.680 1.00 92.62 69 VAL A C 1
ATOM 572 O O . VAL A 1 69 ? -13.648 -0.236 22.348 1.00 92.62 69 VAL A O 1
ATOM 575 N N . ARG A 1 70 ? -14.911 1.357 23.300 1.00 90.75 70 ARG A N 1
ATOM 576 C CA . ARG A 1 70 ? -16.034 0.465 23.631 1.00 90.75 70 ARG A CA 1
ATOM 577 C C . ARG A 1 70 ? -16.789 -0.028 22.395 1.00 90.75 70 ARG A C 1
ATOM 579 O O . ARG A 1 70 ? -17.209 -1.178 22.379 1.00 90.75 70 ARG A O 1
ATOM 586 N N . GLU A 1 71 ? -16.929 0.802 21.361 1.00 89.81 71 GLU A N 1
ATOM 587 C CA . GLU A 1 71 ? -17.634 0.440 20.119 1.00 89.81 71 GLU A CA 1
ATOM 588 C C . GLU A 1 71 ? -16.861 -0.577 19.275 1.00 89.81 71 GLU A C 1
ATOM 590 O O . GLU A 1 71 ? -17.448 -1.332 18.501 1.00 89.81 71 GLU A O 1
ATOM 595 N N . VAL A 1 72 ? -15.540 -0.601 19.443 1.00 91.19 72 VAL A N 1
ATOM 596 C CA . VAL A 1 72 ? -14.624 -1.516 18.756 1.00 91.19 72 VAL A CA 1
ATOM 597 C C . VAL A 1 72 ? -14.506 -2.864 19.481 1.00 91.19 72 VAL A C 1
ATOM 599 O O . VAL A 1 72 ? -13.982 -3.811 18.914 1.00 91.19 72 VAL A O 1
ATOM 602 N N . GLY A 1 73 ? -15.030 -2.991 20.706 1.00 89.50 73 GLY A N 1
ATOM 603 C CA . GLY A 1 73 ? -14.896 -4.208 21.520 1.00 89.50 73 GLY A CA 1
ATOM 604 C C . GLY A 1 73 ? -13.664 -4.216 22.435 1.00 89.50 73 GLY A C 1
ATOM 605 O O . GLY A 1 73 ? -13.313 -5.251 22.996 1.00 89.50 73 GLY A O 1
ATOM 606 N N . GLY A 1 74 ? -13.026 -3.059 22.636 1.00 91.88 74 GLY A N 1
ATOM 607 C CA . GLY A 1 74 ? -11.910 -2.882 23.560 1.00 91.88 74 GLY A CA 1
ATOM 608 C C . GLY A 1 74 ? -10.522 -3.025 22.931 1.00 91.88 74 GLY A C 1
ATOM 609 O O . GLY A 1 74 ? -10.353 -3.302 21.746 1.00 91.88 74 GLY A O 1
ATOM 610 N N . PHE A 1 75 ? -9.497 -2.836 23.765 1.00 92.00 75 PHE A N 1
ATOM 611 C CA . PHE A 1 75 ? -8.090 -2.851 23.346 1.00 92.00 75 PHE A CA 1
ATOM 612 C C . PHE A 1 75 ? -7.621 -4.210 22.796 1.00 92.00 75 PHE A C 1
ATOM 614 O O . PHE A 1 75 ? -6.776 -4.264 21.904 1.00 92.00 75 PHE A O 1
ATOM 621 N N . ALA A 1 76 ? -8.192 -5.313 23.289 1.00 93.50 76 ALA A N 1
ATOM 622 C CA . ALA A 1 76 ? -7.853 -6.656 22.820 1.00 93.50 76 ALA A CA 1
ATOM 623 C C . ALA A 1 76 ? -8.189 -6.852 21.331 1.00 93.50 76 ALA A C 1
ATOM 625 O O . ALA A 1 76 ? -7.390 -7.429 20.600 1.00 93.50 76 ALA A O 1
ATOM 626 N N . VAL A 1 77 ? -9.321 -6.306 20.868 1.00 93.81 77 VAL A N 1
ATOM 627 C CA . VAL A 1 77 ? -9.728 -6.363 19.454 1.00 93.81 77 VAL A CA 1
ATOM 628 C C . VAL A 1 77 ? -8.775 -5.550 18.579 1.00 93.81 77 VAL A C 1
ATOM 630 O O . VAL A 1 77 ? -8.332 -6.027 17.538 1.00 93.81 77 VAL A O 1
ATOM 633 N N . LEU A 1 78 ? -8.400 -4.345 19.024 1.00 93.25 78 LEU A N 1
ATOM 634 C CA . LEU A 1 78 ? -7.415 -3.513 18.324 1.00 93.25 78 LEU A CA 1
ATOM 635 C C . LEU A 1 78 ? -6.058 -4.214 18.201 1.00 93.25 78 LEU A C 1
ATOM 637 O O . LEU A 1 78 ? -5.439 -4.167 17.143 1.00 93.25 78 LEU A O 1
ATOM 641 N N . SER A 1 79 ? -5.627 -4.909 19.254 1.00 94.50 79 SER A N 1
ATOM 642 C CA . SER A 1 79 ? -4.390 -5.695 19.234 1.00 94.50 79 SER A CA 1
ATOM 643 C C . SER A 1 79 ? -4.483 -6.878 18.266 1.00 94.50 79 SER A C 1
ATOM 645 O O . SER A 1 79 ? -3.556 -7.104 17.494 1.00 94.50 79 SER A O 1
ATOM 647 N N . ALA A 1 80 ? -5.612 -7.594 18.249 1.00 95.06 80 ALA A N 1
ATOM 648 C CA . ALA A 1 80 ? -5.839 -8.711 17.331 1.00 95.06 80 ALA A CA 1
ATOM 649 C C . ALA A 1 80 ? -5.830 -8.275 15.855 1.00 95.06 80 ALA A C 1
ATOM 651 O O . ALA A 1 80 ? -5.307 -8.994 15.005 1.00 95.06 80 ALA A O 1
ATOM 652 N N . LEU A 1 81 ? -6.320 -7.067 15.549 1.00 94.50 81 LEU A N 1
ATOM 653 C CA . LEU A 1 81 ? -6.286 -6.523 14.187 1.00 94.50 81 LEU A CA 1
ATOM 654 C C . LEU A 1 81 ? -4.859 -6.395 13.632 1.00 94.50 81 LEU A C 1
ATOM 656 O O . LEU A 1 81 ? -4.668 -6.578 12.433 1.00 94.50 81 LEU A O 1
ATOM 660 N N . TYR A 1 82 ? -3.845 -6.122 14.464 1.00 94.12 82 TYR A N 1
ATOM 661 C CA . TYR A 1 82 ? -2.444 -6.050 14.013 1.00 94.12 82 TYR A CA 1
ATOM 662 C C . TYR A 1 82 ? -1.875 -7.383 13.526 1.00 94.12 82 TYR A C 1
ATOM 664 O O . TYR A 1 82 ? -0.963 -7.374 12.687 1.00 94.12 82 TYR A O 1
ATOM 672 N N . GLU A 1 83 ? -2.400 -8.491 14.044 1.00 93.56 83 GLU A N 1
ATOM 673 C CA . GLU A 1 83 ? -2.053 -9.842 13.609 1.00 93.56 83 GLU A CA 1
ATOM 674 C C . GLU A 1 83 ? -2.873 -10.225 12.371 1.00 93.56 83 GLU A C 1
ATOM 676 O O . GLU A 1 83 ? -2.311 -10.641 11.355 1.00 93.56 83 GLU A O 1
ATOM 681 N N . GLU A 1 84 ? -4.187 -9.982 12.409 1.00 93.56 84 GLU A N 1
ATOM 682 C CA . GLU A 1 84 ? -5.130 -10.374 11.357 1.00 93.56 84 GLU A CA 1
ATOM 683 C C . GLU A 1 84 ? -5.923 -9.174 10.795 1.00 93.56 84 GLU A C 1
ATOM 685 O O . GLU A 1 84 ? -7.103 -8.985 11.093 1.00 93.56 84 GLU A O 1
ATOM 690 N N . PRO A 1 85 ? -5.313 -8.364 9.904 1.00 91.69 85 PRO A N 1
ATOM 691 C CA . PRO A 1 85 ? -5.934 -7.159 9.334 1.00 91.69 85 PRO A CA 1
ATOM 692 C C . PRO A 1 85 ? -7.155 -7.427 8.442 1.00 91.69 85 PRO A C 1
ATOM 694 O O . PRO A 1 85 ? -7.892 -6.499 8.119 1.00 91.69 85 PRO A O 1
ATOM 697 N N . GLU A 1 86 ? -7.324 -8.661 7.959 1.00 91.06 86 GLU A N 1
ATOM 698 C CA . GLU A 1 86 ? -8.402 -9.034 7.033 1.00 91.06 86 GLU A CA 1
ATOM 699 C C . GLU A 1 86 ? -9.633 -9.600 7.765 1.00 91.06 86 GLU A C 1
ATOM 701 O O . GLU A 1 86 ? -10.730 -9.569 7.208 1.00 91.06 86 GLU A O 1
ATOM 706 N N . ALA A 1 87 ? -9.493 -10.017 9.030 1.00 92.94 87 ALA A N 1
ATOM 707 C CA . ALA A 1 87 ? -10.552 -10.614 9.851 1.00 92.94 87 ALA A CA 1
ATOM 708 C C . ALA A 1 87 ? -11.523 -9.566 10.442 1.00 92.94 87 ALA A C 1
ATOM 710 O O . ALA A 1 87 ? -11.940 -9.639 11.596 1.00 92.94 87 ALA A O 1
ATOM 711 N N . LEU A 1 88 ? -11.896 -8.551 9.653 1.00 92.12 88 LEU A N 1
ATOM 712 C CA . LEU A 1 88 ? -12.710 -7.420 10.121 1.00 92.12 88 LEU A CA 1
ATOM 713 C C . LEU A 1 88 ? -14.117 -7.841 10.565 1.00 92.12 88 LEU A C 1
ATOM 715 O O . LEU A 1 88 ? -14.679 -7.225 11.464 1.00 92.12 88 LEU A O 1
ATOM 719 N N . GLU A 1 89 ? -14.704 -8.850 9.923 1.00 91.38 89 GLU A N 1
ATOM 720 C CA . GLU A 1 89 ? -16.061 -9.327 10.231 1.00 91.38 89 GLU A CA 1
ATOM 721 C C . GLU A 1 89 ? -16.127 -10.096 11.549 1.00 91.38 89 GLU A C 1
ATOM 723 O O . GLU A 1 89 ? -17.114 -9.985 12.271 1.00 91.38 89 GLU A O 1
ATOM 728 N N . GLU A 1 90 ? -15.057 -10.815 11.880 1.00 92.00 90 GLU A N 1
ATOM 729 C CA . GLU A 1 9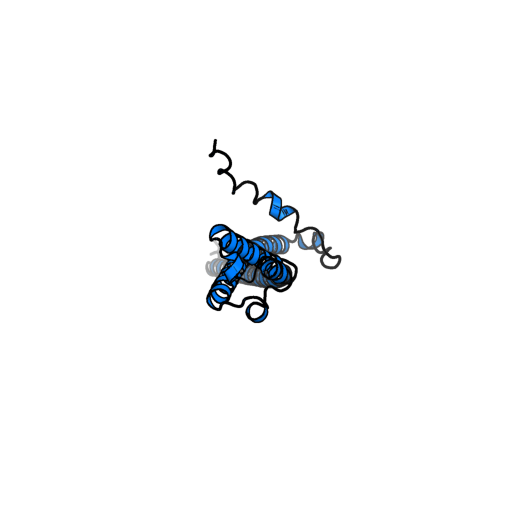0 ? -14.950 -11.606 13.105 1.00 92.00 90 GLU A CA 1
ATOM 730 C C . GLU A 1 90 ? -14.536 -10.739 14.299 1.00 92.00 90 GLU A C 1
ATOM 732 O O . GLU A 1 90 ? -15.050 -10.909 15.403 1.00 92.00 90 GLU A O 1
ATOM 737 N N . LEU A 1 91 ? -13.629 -9.782 14.075 1.00 91.94 91 LEU A N 1
ATOM 738 C CA . LEU A 1 91 ? -13.056 -8.955 15.135 1.00 91.94 91 LEU A CA 1
ATOM 739 C C . LEU A 1 91 ? -13.929 -7.747 15.496 1.00 91.94 91 LEU A C 1
ATOM 741 O O . LEU A 1 91 ? -14.067 -7.423 16.674 1.00 91.94 91 LEU A O 1
ATOM 745 N N . LEU A 1 92 ? -14.516 -7.057 14.510 1.00 93.06 92 LEU A N 1
ATOM 746 C CA . LEU A 1 92 ? -15.248 -5.812 14.754 1.00 93.06 92 LEU A CA 1
ATOM 747 C C . LEU A 1 92 ? 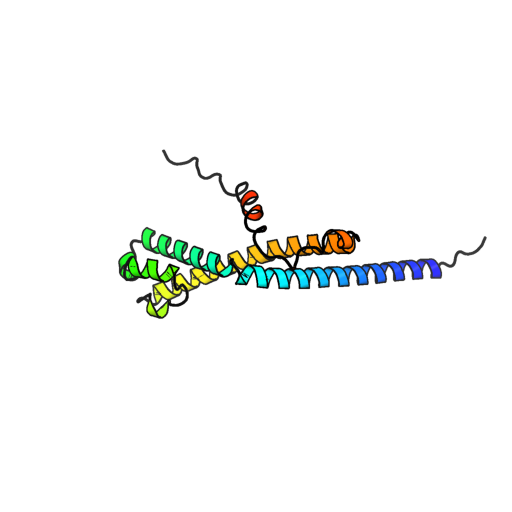-16.763 -6.053 14.807 1.00 93.06 92 LEU A C 1
ATOM 749 O O . LEU A 1 92 ? -17.371 -6.385 13.787 1.00 93.06 92 LEU A O 1
ATOM 753 N N . PRO A 1 93 ? -17.432 -5.774 15.939 1.00 89.88 93 PRO A N 1
ATOM 754 C CA . PRO A 1 93 ? -18.869 -6.011 16.058 1.00 89.88 93 PRO A CA 1
ATOM 755 C C . PRO A 1 93 ? -19.702 -5.024 15.228 1.00 89.88 93 PRO A C 1
ATOM 757 O O . PRO A 1 93 ? -20.754 -5.388 14.710 1.00 89.88 93 PRO A O 1
ATOM 760 N N . ASN A 1 94 ? -19.239 -3.782 15.065 1.00 92.88 94 ASN A N 1
ATOM 761 C CA . ASN A 1 94 ? -20.004 -2.704 14.441 1.00 92.88 94 ASN A CA 1
ATOM 762 C C . ASN A 1 94 ? -19.692 -2.557 12.940 1.00 92.88 94 ASN A C 1
ATOM 764 O O . ASN A 1 94 ? -18.553 -2.271 12.562 1.00 92.88 94 ASN A O 1
ATOM 768 N N . ASP A 1 95 ? -20.722 -2.648 12.093 1.00 94.69 95 ASP A N 1
ATOM 769 C CA . ASP A 1 95 ? -20.620 -2.481 10.635 1.00 94.69 95 ASP A CA 1
ATOM 770 C C . ASP A 1 95 ? -19.983 -1.142 10.237 1.00 94.69 95 ASP A C 1
ATOM 772 O O . ASP A 1 95 ? -19.172 -1.083 9.310 1.00 94.69 95 ASP A O 1
ATOM 776 N N . ARG A 1 96 ? -20.287 -0.058 10.965 1.00 94.19 96 ARG A N 1
ATOM 777 C CA . ARG A 1 96 ? -19.703 1.264 10.683 1.00 94.19 96 ARG A CA 1
ATOM 778 C C . ARG A 1 96 ? -18.192 1.268 10.894 1.00 94.19 96 ARG A C 1
ATOM 780 O O . ARG A 1 96 ? -17.467 1.847 10.088 1.00 94.19 96 ARG A O 1
ATOM 787 N N . MET A 1 97 ? -17.718 0.593 11.942 1.00 94.19 97 MET A N 1
ATOM 788 C CA . MET A 1 97 ? -16.286 0.480 12.231 1.00 94.19 97 MET A CA 1
ATOM 789 C C . MET A 1 97 ? -15.584 -0.412 11.212 1.00 94.19 97 MET A C 1
ATOM 791 O O . MET A 1 97 ? -14.481 -0.078 10.784 1.00 94.19 97 MET A O 1
ATOM 795 N N . ARG A 1 98 ? -16.242 -1.481 10.742 1.00 95.25 98 ARG A N 1
ATOM 796 C CA . ARG A 1 98 ? -15.727 -2.307 9.638 1.00 95.25 98 ARG A CA 1
ATOM 797 C C . ARG A 1 98 ? -15.562 -1.504 8.357 1.00 95.25 98 ARG A C 1
ATOM 799 O O . ARG A 1 98 ? -14.507 -1.569 7.732 1.00 95.25 98 ARG A O 1
ATOM 806 N N . MET A 1 99 ? -16.584 -0.735 7.975 1.00 95.69 99 MET A N 1
ATOM 807 C CA . MET A 1 99 ? -16.527 0.121 6.787 1.00 95.69 99 MET A CA 1
ATOM 808 C C . MET A 1 99 ? -15.402 1.150 6.893 1.00 95.69 99 MET A C 1
ATOM 810 O O . MET A 1 99 ? -14.636 1.315 5.943 1.00 95.69 99 MET A O 1
ATOM 814 N N . LEU A 1 100 ? -15.273 1.804 8.051 1.00 95.44 100 LEU A N 1
ATOM 815 C CA . LEU A 1 100 ? -14.216 2.780 8.284 1.00 95.44 100 LEU A CA 1
ATOM 816 C C . LEU A 1 100 ? -12.832 2.131 8.196 1.00 95.44 100 LEU A C 1
ATOM 818 O O . LEU A 1 100 ? -12.008 2.579 7.402 1.00 95.44 100 LEU A O 1
ATOM 822 N N . CYS A 1 101 ? -12.596 1.053 8.947 1.00 95.94 101 CYS A N 1
ATOM 823 C CA . CYS A 1 101 ? -11.321 0.342 8.946 1.00 95.94 101 CYS A CA 1
ATOM 824 C C . CYS A 1 101 ? -10.947 -0.110 7.525 1.00 95.94 101 CYS A C 1
ATOM 826 O O . CYS A 1 101 ? -9.861 0.210 7.050 1.00 95.94 101 CYS A O 1
ATOM 828 N N . ARG A 1 102 ? -11.893 -0.715 6.789 1.00 96.12 102 ARG A N 1
ATOM 829 C CA . ARG A 1 102 ? -11.703 -1.117 5.386 1.00 96.12 102 ARG A CA 1
ATOM 830 C C . ARG A 1 102 ? -11.306 0.065 4.502 1.00 96.12 102 ARG A C 1
ATOM 832 O O . ARG A 1 102 ? -10.376 -0.059 3.711 1.00 96.12 102 ARG A O 1
ATOM 839 N N . SER A 1 103 ? -11.977 1.209 4.642 1.00 96.88 103 SER A N 1
ATOM 840 C CA . SER A 1 103 ? -11.661 2.398 3.842 1.00 96.88 103 SER A CA 1
ATOM 841 C C . SER A 1 103 ? -10.243 2.921 4.106 1.00 96.88 103 SER A C 1
ATOM 843 O O . SER A 1 103 ? -9.513 3.201 3.158 1.00 96.88 103 SER A O 1
ATOM 845 N N . MET A 1 104 ? -9.811 2.950 5.372 1.00 97.19 104 MET A N 1
ATOM 846 C CA . MET A 1 104 ? -8.457 3.368 5.756 1.00 97.19 104 MET A CA 1
ATOM 847 C C . MET A 1 104 ? -7.395 2.376 5.269 1.00 97.19 104 MET A C 1
ATOM 849 O O . MET A 1 104 ? -6.310 2.781 4.847 1.00 97.19 104 MET A O 1
ATOM 853 N N . THR A 1 105 ? -7.700 1.074 5.296 1.00 96.31 105 THR A N 1
ATOM 854 C CA . THR A 1 105 ? -6.828 0.033 4.742 1.00 96.31 105 THR A CA 1
ATOM 855 C C . THR A 1 105 ? -6.622 0.220 3.248 1.00 96.31 105 THR A C 1
ATOM 857 O O . THR A 1 105 ? -5.476 0.246 2.802 1.00 96.31 105 THR A O 1
ATOM 860 N N . GLU A 1 106 ? -7.696 0.407 2.483 1.00 96.88 106 GLU A N 1
ATOM 861 C CA . GLU A 1 106 ? -7.610 0.646 1.040 1.00 96.88 106 GLU A CA 1
ATOM 862 C C . GLU A 1 106 ? -6.852 1.936 0.709 1.00 96.88 106 GLU A C 1
ATOM 864 O O . GLU A 1 106 ? -6.013 1.952 -0.192 1.00 96.88 106 GLU A O 1
ATOM 869 N N . GLU A 1 107 ? -7.075 3.012 1.466 1.00 97.69 107 GLU A N 1
ATOM 870 C CA . GLU A 1 107 ? -6.344 4.268 1.287 1.00 97.69 107 GLU A CA 1
ATOM 871 C C . GLU A 1 107 ? -4.834 4.077 1.497 1.00 97.69 107 GLU A C 1
ATOM 873 O O . GLU A 1 107 ? -4.036 4.426 0.623 1.00 97.69 107 GLU A O 1
ATOM 878 N N . CYS A 1 108 ? -4.433 3.434 2.599 1.00 97.06 108 CYS A N 1
ATOM 879 C CA . CYS A 1 108 ? -3.024 3.158 2.887 1.00 97.06 108 CYS A CA 1
ATOM 880 C C . CYS A 1 108 ? -2.384 2.222 1.854 1.00 97.06 108 CYS A C 1
ATOM 882 O O . CYS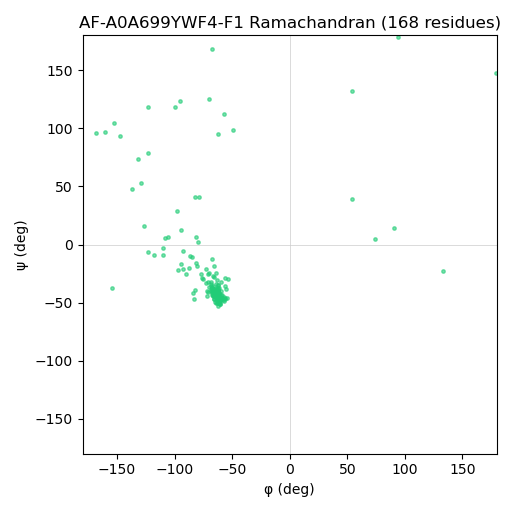 A 1 108 ? -1.217 2.402 1.492 1.00 97.06 108 CYS A O 1
ATOM 884 N N . LEU A 1 109 ? -3.122 1.214 1.376 1.00 96.12 109 LEU A N 1
ATOM 885 C CA . LEU A 1 109 ? -2.648 0.307 0.331 1.00 96.12 109 LEU A CA 1
ATOM 886 C C . LEU A 1 109 ? -2.414 1.059 -0.980 1.00 96.12 109 LEU A C 1
ATOM 888 O O . LEU A 1 109 ? -1.350 0.906 -1.583 1.00 96.12 109 LEU A O 1
ATOM 892 N N . ASN A 1 110 ? -3.359 1.901 -1.395 1.00 97.31 110 ASN A N 1
ATOM 893 C CA . ASN A 1 110 ? -3.253 2.686 -2.622 1.00 97.31 110 ASN A CA 1
ATOM 894 C C . ASN A 1 110 ? -2.124 3.719 -2.548 1.00 97.31 110 ASN A C 1
ATOM 896 O O . ASN A 1 110 ? -1.298 3.784 -3.464 1.00 97.31 110 ASN A O 1
ATOM 900 N N . GLU A 1 111 ? -2.027 4.469 -1.445 1.00 96.88 111 GLU A N 1
ATOM 901 C CA . GLU A 1 111 ? -0.943 5.430 -1.216 1.00 96.88 111 GLU A CA 1
ATOM 902 C C . GLU A 1 111 ? 0.417 4.725 -1.301 1.00 96.88 111 GLU A C 1
ATOM 904 O O . GLU A 1 111 ? 1.315 5.154 -2.037 1.00 96.88 111 GLU A O 1
ATOM 909 N N . ARG A 1 112 ? 0.563 3.587 -0.608 1.00 95.81 112 ARG A N 1
ATOM 910 C CA . ARG A 1 112 ? 1.826 2.849 -0.593 1.00 95.81 112 ARG A CA 1
ATOM 911 C C . ARG A 1 112 ? 2.162 2.249 -1.952 1.00 95.81 112 ARG A C 1
ATOM 913 O O . ARG A 1 112 ? 3.324 2.282 -2.356 1.00 95.81 112 ARG A O 1
ATOM 920 N N . ARG A 1 113 ? 1.171 1.721 -2.670 1.00 94.75 113 ARG A N 1
ATOM 921 C CA . ARG A 1 113 ? 1.358 1.149 -4.007 1.00 94.75 113 ARG A CA 1
ATOM 922 C C . ARG A 1 113 ? 1.797 2.211 -5.012 1.00 94.75 113 ARG A C 1
ATOM 924 O O . ARG A 1 113 ? 2.696 1.943 -5.804 1.00 94.75 113 ARG A O 1
ATOM 931 N N . MET A 1 114 ? 1.239 3.420 -4.939 1.00 96.69 114 MET A N 1
ATOM 932 C CA . MET A 1 114 ? 1.664 4.554 -5.768 1.00 96.69 114 MET A CA 1
ATOM 933 C C . MET A 1 114 ? 3.094 5.004 -5.451 1.00 96.69 114 MET A C 1
ATOM 935 O O . MET A 1 114 ? 3.888 5.222 -6.368 1.00 96.69 114 MET A O 1
ATOM 939 N N . GLN A 1 115 ? 3.455 5.096 -4.166 1.00 94.44 115 GLN A N 1
ATOM 940 C CA . GLN A 1 115 ? 4.834 5.387 -3.754 1.00 94.44 115 GLN A CA 1
ATOM 941 C C . GLN A 1 115 ? 5.809 4.342 -4.309 1.00 94.44 115 GLN A C 1
ATOM 943 O O . GLN A 1 115 ? 6.821 4.700 -4.911 1.00 94.44 115 GLN A O 1
ATOM 948 N N . LEU A 1 116 ? 5.475 3.057 -4.157 1.00 93.75 116 LEU A N 1
ATOM 949 C CA . LEU A 1 116 ? 6.306 1.959 -4.633 1.00 93.75 116 LEU A CA 1
ATOM 950 C C . LEU A 1 116 ? 6.432 1.962 -6.159 1.00 93.75 116 LEU A C 1
ATOM 952 O O . LEU A 1 116 ? 7.536 1.830 -6.675 1.00 93.75 116 LEU A O 1
ATOM 956 N N . TYR A 1 117 ? 5.334 2.187 -6.881 1.00 94.69 117 TYR A N 1
ATOM 957 C CA . TYR A 1 117 ? 5.351 2.310 -8.337 1.00 94.69 117 TYR A CA 1
ATOM 958 C C . TYR A 1 117 ? 6.338 3.385 -8.803 1.00 94.69 117 TYR A C 1
ATOM 960 O O . TYR A 1 117 ? 7.139 3.135 -9.705 1.00 94.69 117 TYR A O 1
ATOM 968 N N . ASN A 1 118 ? 6.329 4.559 -8.165 1.00 94.69 118 ASN A N 1
ATOM 969 C CA . ASN A 1 118 ? 7.247 5.647 -8.497 1.00 94.69 118 ASN A CA 1
ATOM 970 C C . ASN A 1 118 ? 8.711 5.261 -8.240 1.00 94.69 118 ASN A C 1
ATOM 972 O O . ASN A 1 118 ? 9.561 5.507 -9.099 1.00 94.69 118 ASN A O 1
ATOM 976 N N . SER A 1 119 ? 8.999 4.611 -7.108 1.00 92.25 119 SER A N 1
ATOM 977 C CA . SER A 1 119 ? 10.340 4.107 -6.789 1.00 92.25 119 SER A CA 1
ATOM 978 C C . SER A 1 119 ? 10.808 3.042 -7.785 1.00 92.25 119 SER A C 1
ATOM 980 O O . SER A 1 119 ? 11.879 3.187 -8.368 1.00 92.25 119 SER A O 1
ATOM 982 N N . CYS A 1 120 ? 9.988 2.024 -8.063 1.00 90.88 120 CYS A N 1
ATOM 983 C CA . CYS A 1 120 ? 10.307 0.973 -9.031 1.00 90.88 120 CYS A CA 1
ATOM 984 C C . CYS A 1 120 ? 10.487 1.535 -10.446 1.00 90.88 120 CYS A C 1
ATOM 986 O O . CYS A 1 120 ? 11.358 1.083 -11.180 1.00 90.88 120 CYS A O 1
ATOM 988 N N . ASN A 1 121 ? 9.697 2.538 -10.840 1.00 93.00 121 ASN A N 1
ATOM 989 C CA . ASN A 1 121 ? 9.828 3.194 -12.139 1.00 93.00 121 ASN A CA 1
ATOM 990 C C . ASN A 1 121 ? 11.149 3.967 -12.266 1.00 93.00 121 ASN A C 1
ATOM 992 O O . ASN A 1 121 ? 11.765 3.938 -13.329 1.00 93.00 121 ASN A O 1
ATOM 996 N N . ALA A 1 122 ? 11.596 4.641 -11.202 1.00 90.31 122 ALA A N 1
ATOM 997 C CA . ALA A 1 122 ? 12.899 5.302 -11.180 1.00 90.31 122 ALA A CA 1
ATOM 998 C C . ALA A 1 122 ? 14.040 4.277 -11.290 1.00 90.31 122 ALA A C 1
ATOM 1000 O O . ALA A 1 122 ? 14.878 4.385 -12.184 1.00 90.31 122 ALA A O 1
ATOM 1001 N N . THR A 1 123 ? 14.008 3.222 -10.471 1.00 86.81 123 THR A N 1
ATOM 1002 C CA . THR A 1 123 ? 15.020 2.155 -10.490 1.00 86.81 123 THR A CA 1
ATOM 1003 C C . THR A 1 123 ? 15.059 1.408 -11.823 1.00 86.81 123 THR A C 1
ATOM 1005 O O . THR A 1 123 ? 16.137 1.135 -12.344 1.00 86.81 123 THR A O 1
ATOM 1008 N N . ALA A 1 124 ? 13.906 1.117 -12.428 1.00 88.06 124 ALA A N 1
ATOM 1009 C CA . ALA A 1 124 ? 13.847 0.458 -13.730 1.00 88.06 124 ALA A CA 1
ATOM 1010 C C . ALA A 1 124 ? 14.481 1.314 -14.838 1.00 88.06 124 ALA A C 1
ATOM 1012 O O . ALA A 1 124 ? 15.211 0.787 -15.676 1.00 88.06 124 ALA A O 1
ATOM 1013 N N . LYS A 1 125 ? 14.260 2.637 -14.820 1.00 88.50 125 LYS A N 1
ATOM 1014 C CA . LYS A 1 125 ? 14.921 3.564 -15.752 1.00 88.50 125 LYS A CA 1
ATOM 1015 C C . LYS A 1 125 ? 16.436 3.559 -15.571 1.00 88.50 125 LYS A C 1
ATOM 1017 O O . LYS A 1 125 ? 17.140 3.492 -16.573 1.00 88.50 125 LYS A O 1
ATOM 1022 N N . GLU A 1 126 ? 16.922 3.591 -14.329 1.00 86.56 126 GLU A N 1
ATOM 1023 C CA . GLU A 1 126 ? 18.356 3.519 -14.009 1.00 86.56 126 GLU A CA 1
ATOM 1024 C C . GLU A 1 126 ? 18.987 2.193 -14.467 1.00 86.56 126 GLU A C 1
ATOM 1026 O O . GLU A 1 126 ? 20.053 2.180 -15.077 1.00 86.56 126 GLU A O 1
ATOM 1031 N N . MET A 1 127 ? 18.321 1.060 -14.237 1.00 81.00 127 MET A N 1
ATOM 1032 C CA . MET A 1 127 ? 18.817 -0.247 -14.683 1.00 81.00 127 MET A CA 1
ATOM 1033 C C . MET A 1 127 ? 18.844 -0.363 -16.212 1.00 81.00 127 MET A C 1
ATOM 1035 O O . MET A 1 127 ? 19.805 -0.884 -16.787 1.00 81.00 127 MET A O 1
ATOM 1039 N N . ALA A 1 128 ? 17.820 0.153 -16.892 1.00 80.69 128 ALA A N 1
ATOM 1040 C CA . ALA A 1 128 ? 17.759 0.135 -18.347 1.00 80.69 128 ALA A CA 1
ATOM 1041 C C . ALA A 1 128 ? 18.815 1.060 -18.983 1.00 80.69 128 ALA A C 1
ATOM 1043 O O . ALA A 1 128 ? 19.439 0.677 -19.974 1.00 80.69 128 ALA A O 1
ATOM 1044 N N . THR A 1 129 ? 19.091 2.240 -1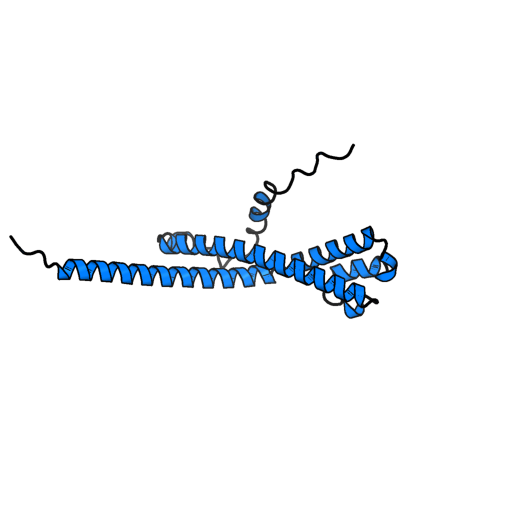8.406 1.00 81.88 129 THR A N 1
ATOM 1045 C CA . THR A 1 129 ? 20.159 3.126 -18.908 1.00 81.88 129 THR A CA 1
ATOM 1046 C C . THR A 1 129 ? 21.542 2.495 -18.731 1.00 81.88 129 THR A C 1
ATOM 1048 O O . THR A 1 129 ? 22.346 2.503 -19.668 1.00 81.88 129 THR A O 1
ATOM 1051 N N . LEU A 1 130 ? 21.806 1.852 -17.590 1.00 78.50 130 LEU A N 1
ATOM 1052 C CA . LEU A 1 130 ? 23.044 1.093 -17.360 1.00 78.50 130 LEU A CA 1
ATOM 1053 C C . LEU A 1 130 ? 23.209 -0.086 -18.332 1.00 78.50 130 LEU A C 1
ATOM 1055 O O . LEU A 1 130 ? 24.320 -0.380 -18.772 1.00 78.50 130 LEU A O 1
ATOM 1059 N N . THR A 1 131 ? 22.105 -0.728 -18.714 1.00 72.88 131 THR A N 1
ATOM 1060 C CA . THR A 1 131 ? 22.115 -1.831 -19.685 1.00 72.88 131 THR A CA 1
ATOM 1061 C C . THR A 1 131 ? 22.401 -1.321 -21.101 1.00 72.88 131 THR A C 1
ATOM 1063 O O . THR A 1 131 ? 23.247 -1.876 -21.799 1.00 72.88 131 THR A O 1
ATOM 1066 N N . SER A 1 132 ? 21.763 -0.215 -21.502 1.00 70.38 132 SER A N 1
ATOM 1067 C CA . SER A 1 132 ? 21.950 0.408 -22.822 1.00 70.38 132 SER A CA 1
ATOM 1068 C C . SER A 1 132 ? 23.344 1.011 -23.044 1.00 70.38 132 SER A C 1
ATOM 1070 O O . SER A 1 132 ? 23.822 1.053 -24.172 1.00 70.38 132 SER A O 1
ATOM 1072 N N . SER A 1 133 ? 24.032 1.429 -21.976 1.00 69.56 133 SER A N 1
ATOM 1073 C CA . SER A 1 133 ? 25.374 2.031 -22.048 1.00 69.56 133 SER A CA 1
ATOM 1074 C C . SER A 1 133 ? 26.520 1.012 -22.153 1.00 69.56 133 SER A C 1
ATOM 1076 O O . SER A 1 133 ? 27.689 1.390 -22.098 1.00 69.56 133 SER A O 1
ATOM 1078 N N . GLY A 1 134 ? 26.223 -0.287 -22.300 1.00 57.03 134 GLY A N 1
ATOM 1079 C CA . GLY A 1 134 ? 27.239 -1.335 -22.466 1.00 57.03 134 GLY A CA 1
ATOM 1080 C C . GLY A 1 134 ? 28.009 -1.688 -21.186 1.00 57.03 134 GLY A C 1
ATOM 1081 O O . GLY A 1 134 ? 28.899 -2.535 -21.217 1.00 57.03 134 GLY A O 1
ATOM 1082 N N . MET A 1 135 ? 27.647 -1.109 -20.035 1.00 53.56 135 MET A N 1
ATOM 1083 C CA . MET A 1 135 ? 28.233 -1.449 -18.729 1.00 53.56 135 MET A CA 1
ATOM 1084 C C . MET A 1 135 ? 27.650 -2.734 -18.108 1.00 53.56 135 MET A C 1
ATOM 1086 O O . MET A 1 135 ? 28.064 -3.143 -17.019 1.00 53.56 135 MET A O 1
ATOM 1090 N N . ALA A 1 136 ? 26.738 -3.414 -18.815 1.00 49.53 136 ALA A N 1
ATOM 1091 C CA . ALA A 1 136 ? 26.063 -4.640 -18.382 1.00 49.53 136 ALA A CA 1
ATOM 1092 C C . ALA A 1 136 ? 27.028 -5.768 -17.955 1.00 49.53 136 ALA A C 1
ATOM 1094 O O . ALA A 1 136 ? 26.717 -6.537 -17.046 1.00 49.53 136 ALA A O 1
ATOM 1095 N N . GLY A 1 137 ? 28.238 -5.821 -18.528 1.00 44.94 137 GLY A N 1
ATOM 1096 C CA . GLY A 1 137 ? 29.253 -6.826 -18.193 1.00 44.94 137 GLY A CA 1
ATOM 1097 C C . GLY A 1 137 ? 29.855 -6.724 -16.783 1.00 44.94 137 GLY A C 1
ATOM 1098 O O . GLY A 1 137 ? 30.519 -7.663 -16.354 1.00 44.94 137 GLY A O 1
ATOM 1099 N N . ARG A 1 138 ? 29.643 -5.623 -16.042 1.00 47.50 138 ARG A N 1
ATOM 1100 C CA . ARG A 1 138 ? 30.200 -5.438 -14.682 1.00 47.50 138 ARG A CA 1
ATOM 1101 C C . ARG A 1 138 ? 29.179 -5.484 -13.543 1.00 47.50 138 ARG A C 1
ATOM 1103 O O . ARG A 1 138 ? 29.597 -5.518 -12.392 1.00 47.50 138 ARG A O 1
ATOM 1110 N N . VAL A 1 139 ? 27.875 -5.492 -13.829 1.00 47.88 139 VAL A N 1
ATOM 1111 C CA . VAL A 1 139 ? 26.827 -5.359 -12.790 1.00 47.88 139 VAL A CA 1
ATOM 1112 C C . VAL A 1 139 ? 25.919 -6.594 -12.694 1.00 47.88 139 VAL A C 1
ATOM 1114 O O . VAL A 1 139 ? 25.178 -6.750 -11.728 1.00 47.88 139 VAL A O 1
ATOM 1117 N N . MET A 1 140 ? 26.026 -7.549 -13.624 1.00 40.41 140 MET A N 1
ATOM 1118 C CA . MET A 1 140 ? 25.222 -8.780 -13.625 1.00 40.41 140 MET A CA 1
ATOM 1119 C C . MET A 1 140 ? 25.770 -9.889 -12.694 1.00 40.41 140 MET A C 1
ATOM 1121 O O . MET A 1 140 ? 25.772 -11.067 -13.027 1.00 40.41 140 MET A O 1
ATOM 1125 N N . GLN A 1 141 ? 26.236 -9.518 -11.504 1.00 44.28 141 GLN A N 1
ATOM 1126 C CA . GLN A 1 141 ? 26.429 -10.397 -10.344 1.00 44.28 141 GLN A CA 1
ATOM 1127 C C . GLN A 1 141 ? 26.162 -9.508 -9.119 1.00 44.28 141 GLN A C 1
ATOM 1129 O O . GLN A 1 141 ? 27.069 -8.769 -8.742 1.00 44.28 141 GLN A O 1
ATOM 1134 N N . PRO A 1 142 ? 24.935 -9.452 -8.550 1.00 43.91 142 PRO A N 1
ATOM 1135 C CA . PRO A 1 142 ? 24.292 -10.603 -7.915 1.00 43.91 142 PRO A CA 1
ATOM 1136 C C . PRO A 1 142 ? 22.742 -10.538 -7.945 1.00 43.91 142 PRO A C 1
ATOM 1138 O O . PRO A 1 142 ? 22.120 -9.851 -7.145 1.00 43.91 142 PRO A O 1
ATOM 1141 N N . LEU A 1 143 ? 22.084 -11.311 -8.813 1.00 44.81 143 LEU A N 1
ATOM 1142 C CA . LEU A 1 143 ? 20.642 -11.615 -8.666 1.00 44.81 143 LEU A CA 1
ATOM 1143 C C . LEU A 1 143 ? 20.394 -13.053 -8.176 1.00 44.81 143 LEU A C 1
ATOM 1145 O O . LEU A 1 143 ? 19.256 -13.498 -8.087 1.00 44.81 143 LEU A O 1
ATOM 1149 N N . LYS A 1 144 ? 21.464 -13.786 -7.830 1.00 39.75 144 LYS A N 1
ATOM 1150 C CA . LYS A 1 144 ? 21.406 -15.163 -7.304 1.00 39.75 144 LYS A CA 1
ATOM 1151 C C . LYS A 1 144 ? 21.788 -15.301 -5.825 1.00 39.75 144 LYS A C 1
ATOM 1153 O O . LYS A 1 144 ? 21.697 -16.399 -5.290 1.00 39.75 144 LYS A O 1
ATOM 1158 N N . GLN A 1 145 ? 22.193 -14.223 -5.155 1.00 38.91 145 GLN A N 1
ATOM 1159 C CA . GLN A 1 145 ? 22.446 -14.220 -3.711 1.00 38.91 145 GLN A CA 1
ATOM 1160 C C . GLN A 1 145 ? 21.568 -13.144 -3.081 1.00 38.91 145 GLN A C 1
ATOM 1162 O O . GLN A 1 145 ? 21.600 -11.989 -3.494 1.00 38.91 145 GLN A O 1
ATOM 1167 N N . GLY A 1 146 ? 20.687 -13.585 -2.191 1.00 36.38 146 GLY A N 1
ATOM 1168 C CA . GLY A 1 146 ? 19.538 -12.827 -1.732 1.00 36.38 146 GLY A CA 1
ATOM 1169 C C . GLY A 1 146 ? 19.840 -11.582 -0.898 1.00 36.38 146 GLY A C 1
ATOM 1170 O O . GLY A 1 146 ? 20.949 -11.394 -0.420 1.00 36.38 146 GLY A O 1
ATOM 1171 N N . VAL A 1 147 ? 18.762 -10.808 -0.721 1.00 52.62 147 VAL A N 1
ATOM 1172 C CA . VAL A 1 147 ? 18.312 -10.122 0.507 1.00 52.62 147 VAL A CA 1
ATOM 1173 C C . VAL A 1 147 ? 19.320 -9.189 1.215 1.00 52.62 147 VAL A C 1
ATOM 1175 O O . VAL A 1 147 ? 20.430 -9.57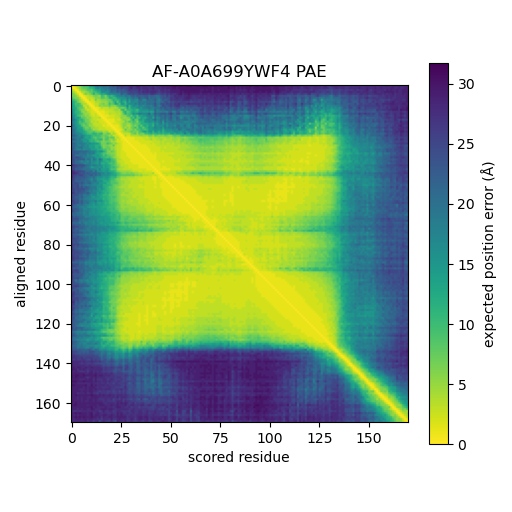5 1.543 1.00 52.62 147 VA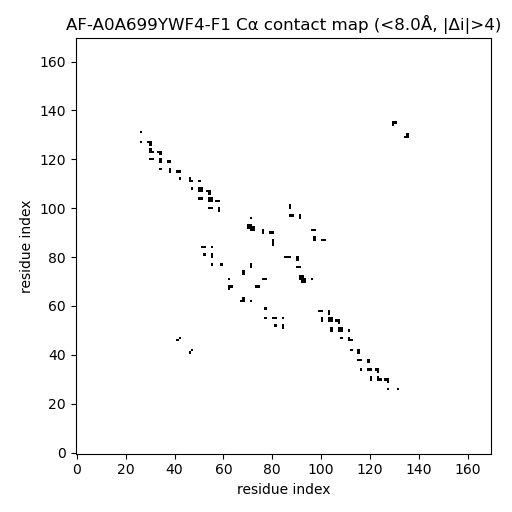L A O 1
ATOM 1178 N N . ILE A 1 148 ? 18.851 -7.972 1.549 1.00 43.44 148 ILE A N 1
ATOM 1179 C CA . ILE A 1 148 ? 19.200 -7.096 2.709 1.00 43.44 148 ILE A CA 1
ATOM 1180 C C . ILE A 1 148 ? 19.464 -5.613 2.328 1.00 43.44 148 ILE A C 1
ATOM 1182 O O . ILE A 1 148 ? 19.242 -4.723 3.145 1.00 43.44 148 ILE A O 1
ATOM 1186 N N . GLY A 1 149 ? 19.823 -5.268 1.088 1.00 37.03 149 GLY A N 1
ATOM 1187 C CA . GLY A 1 149 ? 20.302 -3.902 0.781 1.00 37.03 149 GLY A CA 1
ATOM 1188 C C . GLY A 1 149 ? 19.266 -2.764 0.658 1.00 37.03 149 GLY A C 1
ATOM 1189 O O . GLY A 1 149 ? 19.621 -1.600 0.853 1.00 37.03 149 GLY A O 1
ATOM 1190 N N . PHE A 1 150 ? 18.002 -3.043 0.320 1.00 44.22 150 PHE A N 1
ATOM 1191 C CA . PHE A 1 150 ? 17.088 -1.989 -0.163 1.00 44.22 150 PHE A CA 1
ATOM 1192 C C . PHE A 1 150 ? 16.322 -1.222 0.930 1.00 44.22 150 PHE A C 1
ATOM 1194 O O . PHE A 1 150 ? 15.931 -0.074 0.713 1.00 44.22 150 PHE A O 1
ATOM 1201 N N . ALA A 1 151 ? 16.195 -1.778 2.139 1.00 45.19 151 ALA A N 1
ATOM 1202 C CA . ALA A 1 151 ? 15.492 -1.115 3.243 1.00 45.19 151 ALA A CA 1
ATOM 1203 C C . ALA A 1 151 ? 16.266 0.079 3.852 1.00 45.19 151 ALA A C 1
ATOM 1205 O O . ALA A 1 151 ? 15.659 0.962 4.454 1.00 45.19 151 ALA A O 1
ATOM 1206 N N . LEU A 1 152 ? 17.592 0.160 3.674 1.00 41.31 152 LEU A N 1
ATOM 1207 C CA . LEU A 1 152 ? 18.430 1.171 4.342 1.00 41.31 152 LEU A CA 1
ATOM 1208 C C . LEU A 1 152 ? 18.665 2.460 3.538 1.00 41.31 152 LEU A C 1
ATOM 1210 O O . LEU A 1 152 ? 18.959 3.492 4.138 1.00 41.31 152 LEU A O 1
ATOM 1214 N N . ARG A 1 153 ? 18.498 2.465 2.206 1.00 42.47 153 ARG A N 1
ATOM 1215 C CA . ARG A 1 153 ? 18.682 3.695 1.399 1.00 42.47 153 ARG A CA 1
ATOM 1216 C C . ARG A 1 153 ? 17.409 4.525 1.217 1.00 42.47 153 ARG A C 1
ATOM 1218 O O . ARG A 1 153 ? 17.509 5.743 1.092 1.00 42.47 153 ARG A O 1
ATOM 1225 N N . GLY A 1 154 ? 16.222 3.916 1.295 1.00 36.72 154 GLY A N 1
ATOM 1226 C CA . GLY A 1 154 ? 14.943 4.640 1.225 1.00 36.72 154 GLY A CA 1
ATOM 1227 C C . GLY A 1 154 ? 14.639 5.511 2.454 1.00 36.72 154 GLY A C 1
ATOM 1228 O O . GLY A 1 154 ? 13.927 6.507 2.350 1.00 36.72 154 GLY A O 1
ATOM 1229 N N . TRP A 1 155 ? 15.221 5.192 3.615 1.00 39.25 155 TRP A N 1
ATOM 1230 C CA . TRP A 1 155 ? 15.041 5.967 4.852 1.00 39.25 155 TRP A CA 1
ATOM 1231 C C . TRP A 1 155 ? 15.911 7.227 4.950 1.00 39.25 155 TRP A C 1
ATOM 1233 O O . TRP A 1 155 ? 15.584 8.128 5.721 1.00 39.25 155 TRP A O 1
ATOM 1243 N N . GLY A 1 156 ? 16.981 7.336 4.156 1.00 35.50 156 GLY A N 1
ATOM 1244 C CA . GLY A 1 156 ? 17.862 8.510 4.170 1.00 35.50 156 GLY A CA 1
ATOM 1245 C C . GLY A 1 156 ? 17.278 9.737 3.464 1.00 35.50 156 GLY A C 1
ATOM 1246 O O . GLY A 1 156 ? 17.580 10.863 3.847 1.00 35.50 156 GLY A O 1
ATOM 1247 N N . VAL A 1 157 ? 16.411 9.536 2.466 1.00 43.78 157 VAL A N 1
ATOM 1248 C CA . VAL A 1 157 ? 15.908 10.626 1.604 1.00 43.78 157 VAL A CA 1
ATOM 1249 C C . VAL A 1 157 ? 14.544 11.162 2.064 1.00 43.78 157 VAL A C 1
ATOM 1251 O O . VAL A 1 157 ? 14.215 12.314 1.807 1.00 43.78 157 VAL A O 1
ATOM 1254 N N . LEU A 1 158 ? 13.773 10.380 2.827 1.00 40.25 158 LEU A N 1
ATOM 1255 C CA . LEU A 1 158 ? 12.463 10.801 3.348 1.00 40.25 158 LEU A CA 1
ATOM 1256 C C . LEU A 1 158 ? 12.524 11.560 4.687 1.00 40.25 158 LEU A C 1
ATOM 1258 O O . LEU A 1 158 ? 11.530 12.158 5.087 1.00 40.25 158 LEU A O 1
ATOM 1262 N N . LYS A 1 159 ? 13.683 11.605 5.363 1.00 38.28 159 LYS A N 1
ATOM 1263 C CA . LYS A 1 159 ? 13.868 12.426 6.578 1.00 38.28 159 LYS A CA 1
ATOM 1264 C C . LYS A 1 159 ? 14.158 13.906 6.300 1.00 38.28 159 LYS A C 1
ATOM 1266 O O . LYS A 1 159 ? 14.015 14.708 7.215 1.00 38.28 159 LYS A O 1
ATOM 1271 N N . SER A 1 160 ? 14.545 14.290 5.080 1.00 42.12 160 SER A N 1
ATOM 1272 C CA . SER A 1 160 ? 14.931 15.680 4.773 1.00 42.12 160 SER A CA 1
ATOM 1273 C C . SER A 1 160 ? 13.793 16.562 4.247 1.00 42.12 160 SER A C 1
ATOM 1275 O O . SER A 1 160 ? 13.994 17.762 4.087 1.00 42.12 160 SER A O 1
ATOM 1277 N N . THR A 1 161 ? 12.599 16.011 4.003 1.00 46.31 161 THR A N 1
ATOM 1278 C CA . THR A 1 161 ? 11.476 16.753 3.391 1.00 46.31 161 THR A CA 1
ATOM 1279 C C . THR A 1 161 ? 10.185 16.779 4.213 1.00 46.31 161 THR A C 1
ATOM 1281 O O . THR A 1 161 ? 9.281 17.535 3.875 1.00 46.31 161 THR A O 1
ATOM 1284 N N . PHE A 1 162 ? 10.105 16.055 5.334 1.00 40.50 162 PHE A N 1
ATOM 1285 C CA . PHE A 1 162 ? 8.935 16.066 6.221 1.00 40.50 162 PHE A CA 1
ATOM 1286 C C . PHE A 1 162 ? 9.338 16.253 7.687 1.00 40.50 162 PHE A C 1
ATOM 1288 O O . PHE A 1 162 ? 9.298 15.309 8.466 1.00 40.50 162 PHE A O 1
ATOM 1295 N N . LEU A 1 163 ? 9.744 17.474 8.060 1.00 43.03 163 LEU A N 1
ATOM 1296 C CA . LEU A 1 163 ? 9.646 18.002 9.433 1.00 43.03 163 LEU A CA 1
ATOM 1297 C C . LEU A 1 163 ? 9.935 19.518 9.450 1.00 43.03 163 LEU A C 1
ATOM 1299 O O . LEU A 1 163 ? 11.086 19.931 9.578 1.00 43.03 163 LEU A O 1
ATOM 1303 N N . PRO A 1 164 ? 8.889 20.363 9.417 1.00 39.91 164 PRO A N 1
ATOM 1304 C CA . PRO A 1 164 ? 8.949 21.633 10.125 1.00 39.91 164 PRO A CA 1
ATOM 1305 C C . PRO A 1 164 ? 7.707 21.806 11.008 1.00 39.91 164 PRO A C 1
ATOM 1307 O O . PRO A 1 164 ? 7.011 22.803 10.895 1.00 39.91 164 PRO A O 1
ATOM 1310 N N . TRP A 1 165 ? 7.388 20.831 11.866 1.00 39.75 165 TRP A N 1
ATOM 1311 C CA . TRP A 1 165 ? 6.278 20.949 12.835 1.00 39.75 165 TRP A CA 1
ATOM 1312 C C . TRP A 1 165 ? 6.690 20.673 14.293 1.00 39.75 165 TRP A C 1
ATOM 1314 O O . TRP A 1 165 ? 5.844 20.524 15.163 1.00 39.75 165 TRP A O 1
ATOM 1324 N N . ALA A 1 166 ? 7.993 20.680 14.597 1.00 42.12 166 ALA A N 1
ATOM 1325 C CA . ALA A 1 166 ? 8.517 20.547 15.965 1.00 42.12 166 ALA A CA 1
ATOM 1326 C C . ALA A 1 166 ? 8.877 21.899 16.621 1.00 42.12 166 ALA A C 1
ATOM 1328 O O . ALA A 1 166 ? 9.784 21.975 17.444 1.00 42.12 166 ALA A O 1
ATOM 1329 N N . LYS A 1 167 ? 8.204 22.988 16.233 1.00 45.44 167 LYS A N 1
ATOM 1330 C CA . LYS A 1 167 ? 8.385 24.312 16.850 1.00 45.44 167 LYS A CA 1
ATOM 1331 C C . LYS A 1 167 ? 7.058 25.022 17.090 1.00 45.44 167 LYS A C 1
ATOM 1333 O O . LYS A 1 167 ? 6.943 26.174 16.723 1.00 45.44 167 LYS A O 1
ATOM 1338 N N . PHE A 1 168 ? 6.060 24.365 17.666 1.00 47.56 168 PHE A N 1
ATOM 1339 C CA . PHE A 1 168 ? 4.945 25.070 18.306 1.00 47.56 168 PHE A CA 1
ATOM 1340 C C . PHE A 1 168 ? 4.242 24.125 19.273 1.00 47.56 168 PHE A C 1
ATOM 1342 O O . PHE A 1 168 ? 3.432 23.314 18.844 1.00 47.56 168 PHE A O 1
ATOM 1349 N N . LEU A 1 169 ? 4.592 24.216 20.556 1.00 34.75 169 LEU A N 1
ATOM 1350 C CA . LEU A 1 169 ? 3.684 24.311 21.709 1.00 34.75 169 LEU A CA 1
ATOM 1351 C C . LEU A 1 169 ? 4.542 24.372 22.999 1.00 34.75 169 LEU A C 1
ATOM 1353 O O . LEU A 1 169 ? 5.672 23.8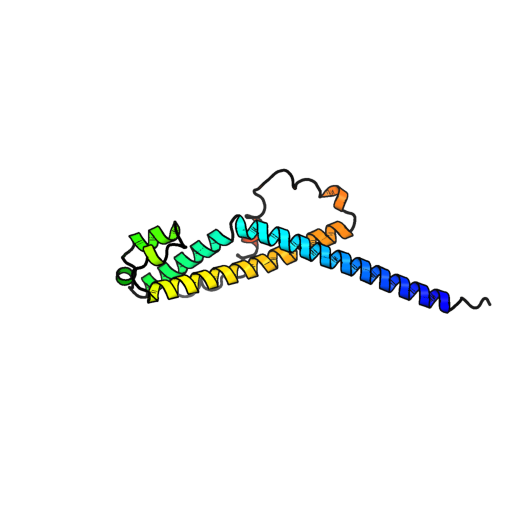84 22.971 1.00 34.75 169 LEU A O 1
ATOM 1357 N N . PRO A 1 170 ? 4.060 25.093 24.027 1.00 47.19 170 PRO A N 1
ATOM 1358 C CA . PRO A 1 170 ? 4.850 25.875 24.990 1.00 47.19 170 PRO A CA 1
ATOM 1359 C C . PRO A 1 170 ? 5.671 25.074 26.000 1.00 47.19 170 PRO A C 1
ATOM 1361 O O . PRO A 1 170 ? 5.246 23.958 26.371 1.00 47.19 170 PRO A O 1
#